Protein AF-A0A537EN62-F1 (afdb_monomer_lite)

Radius of gyration: 11.66 Å; chains: 1; bounding box: 31×25×31 Å

pLDDT: mean 90.35, std 7.63, range [53.09, 96.88]

Sequence (72 aa):
MPKPVLTVELKELHDRASEATQFLKSKVEGKMRTKGTQLQIEGAKTKQVKLLLHKFL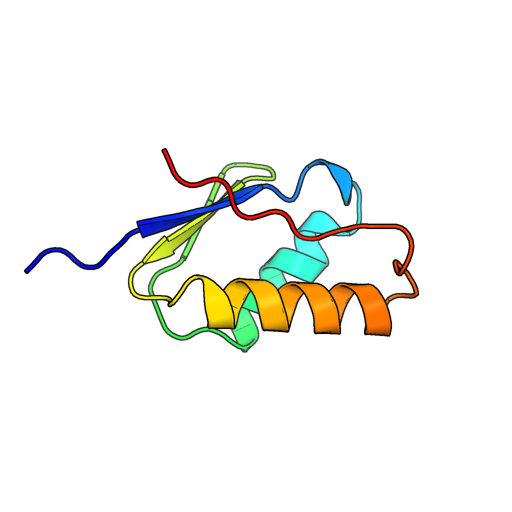HHQGLNHYRVLSQSG

Secondary structure (DSSP, 8-state):
-PPPEEEEE-GGGGGGHHHHHHHHHHH--SEEEEETTEEEEES--HHHHHHHHHHHHHHTT-TT--------

Structure (mmCIF, N/CA/C/O backbone):
data_AF-A0A537EN62-F1
#
_entry.id   AF-A0A537EN62-F1
#
loop_
_atom_site.group_PDB
_atom_site.id
_atom_site.type_symbol
_atom_site.label_atom_id
_atom_site.label_alt_id
_atom_site.label_c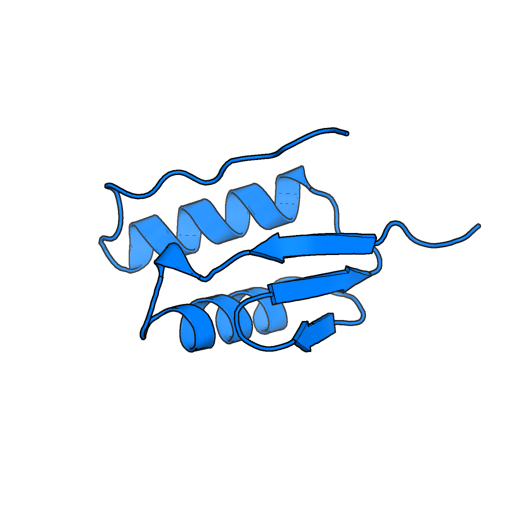omp_id
_atom_site.label_asym_id
_atom_site.label_entity_id
_atom_site.label_seq_id
_atom_site.pdbx_PDB_ins_code
_atom_site.Cartn_x
_atom_site.Cartn_y
_atom_site.Cartn_z
_atom_site.occupancy
_atom_site.B_iso_or_equiv
_atom_site.auth_seq_id
_atom_site.auth_comp_id
_atom_site.auth_asym_id
_atom_site.auth_atom_id
_atom_site.pdbx_PDB_model_num
ATOM 1 N N . MET A 1 1 ? -16.701 6.620 17.338 1.00 61.88 1 MET A N 1
ATOM 2 C CA . MET A 1 1 ? -15.327 7.136 17.140 1.00 61.88 1 MET A CA 1
ATOM 3 C C . MET A 1 1 ? -14.995 7.104 15.654 1.00 61.88 1 MET A C 1
ATOM 5 O O . MET A 1 1 ? -15.333 6.104 15.023 1.00 61.88 1 MET A O 1
ATOM 9 N N . PRO A 1 2 ? -14.407 8.166 15.076 1.00 71.69 2 PRO A N 1
ATOM 10 C CA . PRO A 1 2 ? -13.960 8.144 13.686 1.00 71.69 2 PRO A CA 1
ATOM 11 C C . PRO A 1 2 ? -12.887 7.063 13.501 1.00 71.69 2 PRO A C 1
ATOM 13 O O . PRO A 1 2 ? -12.005 6.904 14.345 1.00 71.69 2 PRO A O 1
ATOM 16 N N . LYS A 1 3 ? -12.991 6.279 12.423 1.00 79.31 3 LYS A N 1
ATOM 17 C CA . LYS A 1 3 ? -11.971 5.280 12.085 1.00 79.31 3 LYS A CA 1
ATOM 18 C C . LYS A 1 3 ? -10.713 6.009 11.593 1.00 79.31 3 LYS A C 1
ATOM 20 O O . LYS A 1 3 ? -10.852 6.974 10.843 1.00 79.31 3 LYS A O 1
ATOM 25 N N . PRO A 1 4 ? -9.505 5.562 11.974 1.00 84.56 4 PRO A N 1
ATOM 26 C CA . PRO A 1 4 ? -8.277 6.159 11.470 1.00 84.56 4 PRO A CA 1
ATOM 27 C C . PRO A 1 4 ? -8.200 5.997 9.949 1.00 84.56 4 PRO A C 1
ATOM 29 O O . PRO A 1 4 ? -8.548 4.938 9.416 1.00 84.56 4 PRO A O 1
ATOM 32 N N . VAL A 1 5 ? -7.745 7.046 9.266 1.00 89.88 5 VAL A N 1
ATOM 33 C CA . VAL A 1 5 ? -7.501 7.038 7.821 1.00 89.88 5 VAL A CA 1
ATOM 34 C C . VAL A 1 5 ? -6.003 6.989 7.597 1.00 89.88 5 VAL A C 1
ATOM 36 O O . VAL A 1 5 ? -5.267 7.849 8.076 1.00 89.88 5 VAL A O 1
ATOM 39 N N . LEU A 1 6 ? -5.553 5.978 6.865 1.00 91.00 6 LEU A N 1
ATOM 40 C CA . LEU A 1 6 ? -4.159 5.811 6.502 1.00 91.00 6 LEU A CA 1
ATOM 41 C C . LEU A 1 6 ? -3.965 6.165 5.036 1.00 91.00 6 LEU A C 1
ATOM 43 O O . LEU A 1 6 ? -4.678 5.656 4.177 1.00 91.00 6 LEU A O 1
ATOM 47 N N . THR A 1 7 ? -2.984 7.013 4.754 1.00 93.38 7 THR A N 1
ATOM 48 C CA . THR A 1 7 ? -2.571 7.334 3.389 1.00 93.38 7 THR A CA 1
ATOM 49 C C . THR A 1 7 ? -1.315 6.547 3.037 1.00 93.38 7 T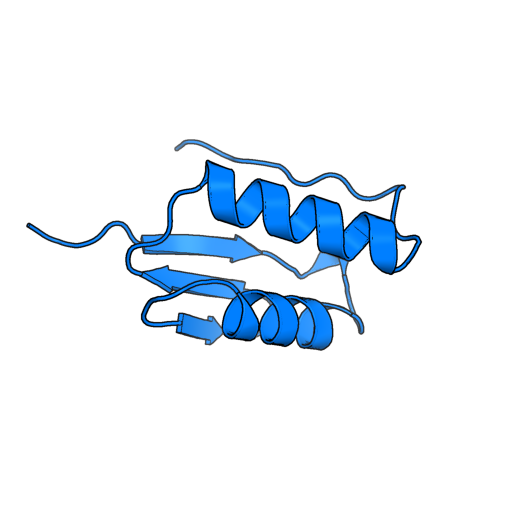HR A C 1
ATOM 51 O O . THR A 1 7 ? -0.329 6.593 3.767 1.00 93.38 7 THR A O 1
ATOM 54 N N . VAL A 1 8 ? -1.347 5.843 1.910 1.00 93.06 8 VAL A N 1
ATOM 55 C CA . VAL A 1 8 ? -0.201 5.158 1.310 1.00 93.06 8 VAL A CA 1
ATOM 56 C C . VAL A 1 8 ? 0.147 5.862 0.006 1.00 93.06 8 VAL A C 1
ATOM 58 O O . VAL A 1 8 ? -0.711 5.978 -0.868 1.00 93.06 8 VAL A O 1
ATOM 61 N N . GLU A 1 9 ? 1.394 6.300 -0.148 1.00 94.75 9 GLU A N 1
ATOM 62 C CA . GLU A 1 9 ? 1.908 6.763 -1.439 1.00 94.75 9 GLU A CA 1
ATOM 63 C C . GLU A 1 9 ? 2.659 5.640 -2.154 1.00 94.75 9 GLU A C 1
ATOM 65 O O . GLU A 1 9 ? 3.577 5.039 -1.599 1.00 94.75 9 GLU A O 1
ATOM 70 N N . LEU A 1 10 ? 2.269 5.374 -3.400 1.00 94.19 10 LEU A N 1
ATOM 71 C CA . LEU A 1 10 ? 2.830 4.324 -4.254 1.00 94.19 10 LEU A CA 1
ATOM 72 C C . LEU A 1 10 ? 3.543 4.895 -5.489 1.00 94.19 10 LEU A C 1
ATOM 74 O O . LEU A 1 10 ? 3.833 4.153 -6.421 1.00 94.19 10 LEU A O 1
ATOM 78 N N . LYS A 1 11 ? 3.810 6.207 -5.523 1.00 92.62 11 LYS A N 1
ATOM 79 C CA . LYS A 1 11 ? 4.353 6.906 -6.705 1.00 92.62 11 LYS A CA 1
ATOM 80 C C . LYS A 1 11 ? 5.674 6.322 -7.212 1.00 92.62 11 LYS A C 1
ATOM 82 O O . LYS A 1 11 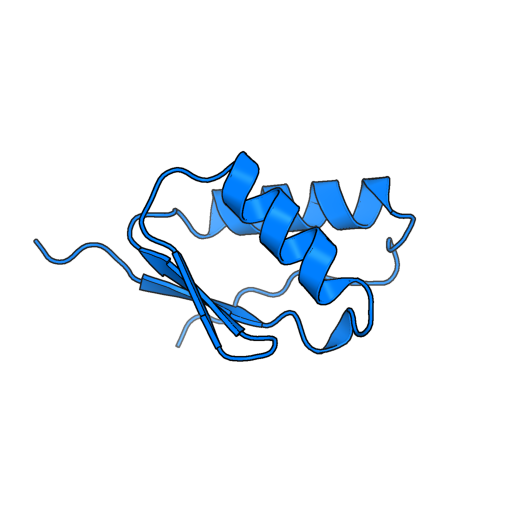? 5.852 6.197 -8.415 1.00 92.62 11 LYS A O 1
ATOM 87 N N . GLU A 1 12 ? 6.530 5.884 -6.292 1.00 93.38 12 GLU A N 1
ATOM 88 C CA . GLU A 1 12 ? 7.847 5.313 -6.596 1.00 93.38 12 GLU A CA 1
ATOM 89 C C . GLU A 1 12 ? 7.762 3.931 -7.267 1.00 93.38 12 GLU A C 1
ATOM 91 O O . GLU A 1 12 ? 8.756 3.437 -7.790 1.00 93.38 12 GLU A O 1
ATOM 96 N N . LEU A 1 13 ? 6.585 3.289 -7.254 1.00 91.62 13 LEU A N 1
ATOM 97 C CA . LEU A 1 13 ? 6.362 1.993 -7.900 1.00 91.62 13 LEU A CA 1
ATOM 98 C C . LEU A 1 13 ? 5.992 2.110 -9.382 1.00 91.62 13 LEU A C 1
ATOM 100 O O . LEU A 1 13 ? 5.908 1.077 -10.044 1.00 91.62 13 LEU A O 1
ATOM 104 N N . HIS A 1 14 ? 5.764 3.325 -9.896 1.00 89.62 14 HIS A N 1
ATOM 105 C CA . HIS A 1 14 ? 5.402 3.585 -11.294 1.00 89.62 14 HIS A CA 1
ATOM 106 C C . HIS A 1 14 ? 4.323 2.605 -11.803 1.00 89.62 14 HIS A C 1
ATOM 108 O O . HIS A 1 14 ? 3.224 2.552 -11.243 1.00 89.62 14 HIS A O 1
ATOM 114 N N . ASP A 1 15 ? 4.644 1.780 -12.802 1.00 88.81 15 ASP A N 1
ATOM 115 C CA . ASP A 1 15 ? 3.731 0.816 -13.432 1.00 88.81 15 ASP A CA 1
ATOM 116 C C . ASP A 1 15 ? 3.180 -0.235 -12.449 1.00 88.81 15 ASP A C 1
ATOM 118 O O . ASP A 1 15 ? 2.080 -0.761 -12.624 1.00 88.81 15 ASP A O 1
ATOM 122 N N . ARG A 1 16 ? 3.896 -0.498 -11.347 1.00 91.25 16 ARG A N 1
ATOM 123 C CA . ARG A 1 16 ? 3.506 -1.465 -10.308 1.00 91.25 16 ARG A CA 1
ATOM 124 C C . ARG A 1 16 ? 2.571 -0.878 -9.249 1.00 91.25 16 ARG A C 1
ATOM 126 O O . ARG A 1 16 ? 2.076 -1.619 -8.397 1.00 91.25 16 ARG A O 1
ATOM 133 N N . ALA A 1 17 ? 2.277 0.426 -9.283 1.00 92.38 17 ALA A N 1
ATOM 134 C CA . ALA A 1 17 ? 1.383 1.067 -8.314 1.00 92.38 17 ALA A CA 1
ATOM 135 C C . ALA A 1 17 ? -0.047 0.490 -8.359 1.00 92.38 17 ALA A C 1
ATOM 137 O O . ALA A 1 17 ? -0.695 0.336 -7.317 1.00 92.38 17 ALA A O 1
ATOM 138 N N . SER A 1 18 ? -0.528 0.126 -9.553 1.00 92.38 18 SER A N 1
ATOM 139 C CA . SER A 1 18 ? -1.845 -0.500 -9.736 1.00 92.38 18 SER A CA 1
ATOM 140 C C . SER A 1 18 ? -1.897 -1.895 -9.102 1.00 92.38 18 SER A C 1
ATOM 142 O O . SER A 1 18 ? -2.806 -2.193 -8.325 1.00 92.38 18 SER A O 1
ATOM 144 N N . GLU A 1 19 ? -0.873 -2.717 -9.339 1.00 94.62 19 GLU A N 1
ATOM 145 C CA . GLU A 1 19 ? -0.746 -4.060 -8.761 1.00 94.62 19 GLU A CA 1
ATOM 146 C C . GLU A 1 19 ? -0.659 -4.013 -7.230 1.00 94.62 19 GLU A C 1
ATOM 148 O O . GLU A 1 19 ? -1.371 -4.746 -6.543 1.00 94.62 19 GLU A O 1
ATOM 153 N N . ALA A 1 20 ? 0.147 -3.100 -6.678 1.00 94.81 20 ALA A N 1
ATOM 154 C CA . ALA A 1 20 ? 0.244 -2.891 -5.234 1.00 94.81 20 ALA A CA 1
ATOM 155 C C . ALA A 1 20 ? -1.109 -2.473 -4.629 1.00 94.81 20 ALA A C 1
ATOM 157 O O . ALA A 1 20 ? -1.503 -2.960 -3.566 1.00 94.81 20 ALA A O 1
ATOM 158 N N . THR A 1 21 ? -1.857 -1.613 -5.328 1.00 94.25 21 THR A N 1
ATOM 159 C CA . THR A 1 21 ? -3.207 -1.195 -4.925 1.00 94.25 21 THR A CA 1
ATOM 160 C C . THR A 1 21 ? -4.177 -2.374 -4.913 1.00 94.25 21 THR A C 1
ATOM 162 O O . THR A 1 21 ? -4.916 -2.553 -3.943 1.00 94.25 21 THR A O 1
ATOM 165 N N . GLN A 1 22 ? -4.192 -3.190 -5.970 1.00 94.12 22 GLN A N 1
ATOM 166 C CA . GLN A 1 22 ? -5.043 -4.379 -6.050 1.00 94.12 22 GLN A CA 1
ATOM 167 C C . GLN A 1 22 ? -4.682 -5.403 -4.971 1.00 94.12 22 GLN A C 1
ATOM 169 O O . GLN A 1 22 ? -5.568 -5.935 -4.299 1.00 94.12 22 GLN A O 1
ATOM 174 N N . PHE A 1 23 ? -3.388 -5.618 -4.738 1.00 95.31 23 PHE A N 1
ATOM 175 C CA . PHE A 1 23 ? -2.906 -6.491 -3.679 1.00 95.31 23 PHE A CA 1
ATOM 176 C C . PHE A 1 23 ? -3.407 -6.036 -2.305 1.00 95.31 23 PHE A C 1
ATOM 178 O O . PHE A 1 23 ? -3.984 -6.838 -1.569 1.00 95.31 23 PHE A O 1
ATOM 185 N N . LEU A 1 24 ? -3.275 -4.747 -1.974 1.00 94.19 24 LEU A N 1
ATOM 186 C CA . LEU A 1 24 ? -3.778 -4.206 -0.710 1.00 94.19 24 LEU A CA 1
ATOM 187 C C . LEU A 1 24 ? -5.300 -4.340 -0.590 1.00 94.19 24 LEU A C 1
ATOM 189 O O . LEU A 1 24 ? -5.770 -4.807 0.448 1.00 94.19 24 LEU A O 1
ATOM 193 N N . LYS A 1 25 ? -6.059 -4.032 -1.652 1.00 92.69 25 LYS A N 1
ATOM 194 C CA . LYS A 1 25 ? -7.523 -4.225 -1.701 1.00 92.69 25 LYS A CA 1
ATOM 195 C C . LYS A 1 25 ? -7.938 -5.672 -1.431 1.00 92.69 25 LYS A C 1
ATOM 197 O O . LYS A 1 25 ? -8.961 -5.893 -0.799 1.00 92.69 25 LYS A O 1
ATOM 202 N N . SER A 1 26 ? -7.139 -6.648 -1.865 1.00 94.19 26 SER A N 1
ATOM 203 C CA . SER A 1 26 ? -7.420 -8.073 -1.640 1.00 94.19 26 SER A CA 1
ATOM 204 C C . SER A 1 26 ? -7.093 -8.574 -0.225 1.00 94.19 26 SER A C 1
ATOM 206 O O . SER A 1 26 ? -7.504 -9.675 0.139 1.00 94.19 26 SER A O 1
ATOM 208 N N . LYS A 1 27 ? -6.311 -7.820 0.566 1.00 93.06 27 LYS A N 1
ATOM 209 C CA . LYS A 1 27 ? -5.766 -8.274 1.863 1.00 93.06 27 LYS A CA 1
ATOM 210 C C . LYS A 1 27 ? -6.192 -7.447 3.066 1.00 93.06 27 LYS A C 1
ATOM 212 O O . LYS A 1 27 ? -6.045 -7.918 4.192 1.00 93.06 27 LYS A O 1
ATOM 217 N N . VAL A 1 28 ? -6.639 -6.215 2.857 1.00 90.25 28 VAL A N 1
ATOM 218 C CA . VAL A 1 28 ? -7.013 -5.309 3.940 1.00 90.25 28 VAL A CA 1
ATOM 219 C C . VAL A 1 28 ? -8.512 -5.075 3.896 1.00 90.25 28 VAL A C 1
ATOM 221 O O . VAL A 1 28 ? -9.050 -4.571 2.915 1.00 90.25 28 VAL A O 1
ATOM 224 N N . GLU A 1 29 ? -9.174 -5.420 4.991 1.00 83.81 29 GLU A N 1
ATOM 225 C CA . GLU A 1 29 ? -10.577 -5.094 5.204 1.00 83.81 29 GLU A CA 1
ATOM 226 C C . GLU A 1 29 ? -10.724 -3.597 5.495 1.00 83.81 29 GLU A C 1
ATOM 228 O O . GLU A 1 29 ? -9.964 -3.022 6.277 1.00 83.81 29 GLU A O 1
ATOM 233 N N . GLY A 1 30 ? -11.708 -2.953 4.871 1.00 81.19 30 GLY A N 1
ATOM 234 C CA . GLY A 1 30 ? -11.976 -1.532 5.068 1.00 81.19 30 GLY A CA 1
ATOM 235 C C . GLY A 1 30 ? -12.423 -0.831 3.794 1.00 81.19 30 GLY A C 1
ATOM 236 O O . GLY A 1 30 ? -12.425 -1.402 2.703 1.00 81.19 30 GLY A O 1
ATOM 237 N N . LYS A 1 31 ? -12.811 0.440 3.931 1.00 88.06 31 LYS A N 1
ATOM 238 C CA . LYS A 1 31 ? -13.087 1.289 2.771 1.00 88.06 31 LYS A CA 1
ATOM 239 C C . LYS A 1 31 ? -11.768 1.821 2.234 1.00 88.06 31 LYS A C 1
ATOM 241 O O . LYS A 1 31 ? -10.966 2.369 2.988 1.00 88.06 31 LYS A O 1
ATOM 246 N N . MET A 1 32 ? -11.568 1.676 0.928 1.00 92.38 32 MET A N 1
ATOM 247 C CA . MET A 1 32 ? -10.401 2.213 0.240 1.00 92.38 32 MET A CA 1
ATOM 248 C C . MET A 1 32 ? -10.801 3.187 -0.852 1.00 92.38 32 MET A C 1
ATOM 250 O O . MET A 1 32 ? -11.740 2.937 -1.608 1.00 92.38 32 MET A O 1
ATOM 254 N N . ARG A 1 33 ? -10.045 4.277 -0.966 1.00 92.31 33 ARG A N 1
ATOM 255 C CA . ARG A 1 33 ? -10.177 5.258 -2.044 1.00 92.31 33 ARG A CA 1
ATOM 256 C C . ARG A 1 33 ? -8.825 5.470 -2.699 1.00 92.31 33 ARG A C 1
ATOM 258 O O . ARG A 1 33 ? -7.836 5.728 -2.022 1.00 92.31 33 ARG A O 1
ATOM 265 N N . THR A 1 34 ? -8.798 5.366 -4.019 1.00 91.25 34 THR A N 1
ATOM 266 C CA . THR A 1 34 ? -7.595 5.605 -4.823 1.00 91.25 34 THR A CA 1
ATOM 267 C C . THR A 1 34 ? -7.665 7.014 -5.403 1.00 91.25 34 THR A C 1
ATOM 269 O O . THR A 1 34 ? -8.693 7.384 -5.966 1.00 91.25 34 THR A O 1
ATOM 272 N N . LYS A 1 35 ? -6.584 7.786 -5.290 1.00 89.00 35 LYS A N 1
ATOM 273 C CA . LYS A 1 35 ? -6.411 9.102 -5.914 1.00 89.00 35 LYS A CA 1
ATOM 274 C C . LYS A 1 35 ? -5.047 9.126 -6.607 1.00 89.00 35 LYS A C 1
ATOM 276 O O . LYS A 1 35 ? -4.034 9.427 -5.983 1.00 89.00 35 LYS A O 1
ATOM 281 N N . GLY A 1 36 ? -5.013 8.753 -7.886 1.00 87.56 36 GLY A N 1
ATOM 282 C CA . GLY A 1 36 ? -3.754 8.551 -8.609 1.00 87.56 36 GLY A CA 1
ATOM 283 C C . GLY A 1 36 ? -2.909 7.458 -7.949 1.00 87.56 36 GLY A C 1
ATOM 284 O O . GLY A 1 36 ? -3.386 6.342 -7.754 1.00 87.56 36 GLY A O 1
ATOM 285 N N . THR A 1 37 ? -1.680 7.795 -7.563 1.00 88.81 37 THR A N 1
ATOM 286 C CA . THR A 1 37 ? -0.742 6.900 -6.861 1.00 88.81 37 THR A CA 1
ATOM 287 C C . THR A 1 37 ? -0.915 6.899 -5.338 1.00 88.81 37 THR A C 1
ATOM 289 O O . THR A 1 37 ? -0.167 6.224 -4.632 1.00 88.81 37 THR A O 1
ATOM 292 N N . GLN A 1 38 ? -1.898 7.637 -4.815 1.00 93.00 38 GLN A N 1
ATOM 293 C CA . GLN A 1 38 ? -2.231 7.677 -3.396 1.00 93.00 38 GLN A CA 1
ATOM 294 C C . GLN A 1 38 ? -3.410 6.743 -3.095 1.00 93.00 38 GLN A C 1
ATOM 296 O O . GLN A 1 38 ? -4.457 6.803 -3.745 1.00 93.00 38 GLN A O 1
ATOM 301 N N . LEU A 1 39 ? -3.272 5.911 -2.067 1.00 93.56 39 LEU A N 1
ATOM 302 C CA . LEU A 1 39 ? -4.321 5.029 -1.567 1.00 93.56 39 LEU A CA 1
ATOM 303 C C . LEU A 1 39 ? -4.684 5.421 -0.134 1.00 93.56 39 LEU A C 1
ATOM 305 O O . LEU A 1 39 ? -3.847 5.378 0.763 1.00 93.56 39 LEU A O 1
ATOM 309 N N . GLN A 1 40 ? -5.942 5.785 0.085 1.00 94.06 40 GLN A N 1
ATOM 310 C CA . GLN A 1 40 ? -6.498 6.033 1.412 1.00 94.06 40 GLN A CA 1
ATOM 311 C C . GLN A 1 40 ? -7.223 4.785 1.903 1.00 94.06 40 GLN A C 1
ATOM 313 O O . GLN A 1 40 ? -8.040 4.221 1.174 1.00 94.06 40 GLN A O 1
ATOM 318 N N . ILE A 1 41 ? -6.933 4.366 3.132 1.00 92.75 41 ILE A N 1
ATOM 319 C CA . ILE A 1 41 ? -7.464 3.153 3.750 1.00 92.75 41 ILE A CA 1
ATOM 320 C C . ILE A 1 41 ? -8.081 3.516 5.100 1.00 92.75 41 ILE A C 1
ATOM 322 O O . ILE A 1 41 ? -7.384 3.944 6.020 1.00 92.75 41 ILE A O 1
ATOM 326 N N . GLU A 1 42 ? -9.389 3.331 5.232 1.00 92.19 42 GLU A N 1
ATOM 327 C CA . GLU A 1 42 ? -10.114 3.567 6.479 1.00 92.19 42 GLU A CA 1
ATOM 328 C C . GLU A 1 42 ? -10.129 2.309 7.354 1.00 92.19 42 GLU A C 1
ATOM 330 O O . GLU A 1 42 ? -10.567 1.241 6.922 1.00 92.19 42 GLU A O 1
ATOM 335 N N . GLY A 1 43 ? -9.724 2.444 8.618 1.00 87.12 43 GLY A N 1
ATOM 336 C CA . GLY A 1 43 ? -9.820 1.380 9.623 1.00 87.12 43 GLY A CA 1
ATOM 337 C C . GLY A 1 43 ? -8.678 0.361 9.610 1.00 87.12 43 GLY A C 1
ATOM 338 O O . GLY A 1 43 ? -8.717 -0.588 10.391 1.00 87.12 43 GLY A O 1
ATOM 339 N N . ALA A 1 44 ? -7.651 0.560 8.783 1.00 88.81 44 ALA A N 1
ATOM 340 C CA . ALA A 1 44 ? -6.479 -0.308 8.746 1.00 88.81 44 ALA A CA 1
ATOM 341 C C . ALA A 1 44 ? -5.383 0.140 9.722 1.00 88.81 44 ALA A C 1
ATOM 343 O O . ALA A 1 44 ? -5.146 1.329 9.936 1.00 88.81 44 ALA A O 1
ATOM 344 N N . LYS A 1 45 ? -4.659 -0.833 10.287 1.00 89.62 45 LYS A N 1
ATOM 345 C CA . LYS A 1 45 ? -3.500 -0.573 11.152 1.00 89.62 45 LYS A CA 1
ATOM 346 C C . LYS A 1 45 ? -2.247 -0.329 10.307 1.00 89.62 45 LYS A C 1
ATOM 348 O O . LYS A 1 45 ? -1.902 -1.163 9.470 1.00 89.62 45 LYS A O 1
ATOM 353 N N . THR A 1 46 ? -1.483 0.721 10.613 1.00 91.19 46 THR A N 1
ATOM 354 C CA . THR A 1 46 ? -0.219 1.056 9.921 1.00 91.19 46 THR A CA 1
ATOM 355 C C . THR A 1 46 ? 0.744 -0.120 9.823 1.00 91.19 46 THR A C 1
ATOM 357 O O . THR A 1 46 ? 1.271 -0.407 8.751 1.00 91.19 46 THR A O 1
ATOM 360 N N . LYS A 1 47 ? 0.929 -0.863 10.921 1.00 92.00 47 LYS A N 1
ATOM 361 C CA . LYS A 1 47 ? 1.820 -2.033 10.962 1.00 92.00 47 LYS A CA 1
ATOM 362 C C . LYS A 1 47 ? 1.396 -3.132 9.979 1.00 92.00 47 LYS A C 1
ATOM 364 O O . LYS A 1 47 ? 2.256 -3.754 9.362 1.00 92.00 47 LYS A O 1
ATOM 369 N N . GLN A 1 48 ? 0.090 -3.353 9.815 1.00 92.69 48 GLN A N 1
ATOM 370 C CA . GLN A 1 48 ? -0.447 -4.360 8.897 1.00 92.69 48 GLN A CA 1
ATOM 371 C C . GLN A 1 48 ? -0.213 -3.954 7.441 1.00 92.69 48 GLN A C 1
ATOM 373 O O . GLN A 1 48 ? 0.315 -4.749 6.667 1.00 92.69 48 GLN A O 1
ATOM 378 N N . VAL A 1 49 ? -0.547 -2.710 7.084 1.00 93.75 49 VAL A N 1
ATOM 379 C CA . VAL A 1 49 ? -0.343 -2.188 5.723 1.00 93.75 49 VAL A CA 1
ATOM 380 C C . VAL A 1 49 ? 1.143 -2.208 5.355 1.00 93.75 49 VAL A C 1
ATOM 382 O O . VAL A 1 49 ? 1.505 -2.686 4.283 1.00 93.75 49 VAL A O 1
ATOM 385 N N . LYS A 1 50 ? 2.021 -1.793 6.278 1.00 94.94 50 LYS A N 1
ATOM 386 C CA . LYS A 1 50 ? 3.478 -1.828 6.091 1.00 94.94 50 LYS A CA 1
ATOM 387 C C . LYS A 1 50 ? 4.001 -3.242 5.827 1.00 94.94 50 LYS A C 1
ATOM 389 O O . LYS A 1 50 ? 4.783 -3.441 4.902 1.00 94.94 50 LYS A O 1
ATOM 394 N N . LEU A 1 51 ? 3.553 -4.231 6.606 1.00 95.81 51 LEU A N 1
ATOM 395 C CA . LEU A 1 51 ? 3.939 -5.631 6.410 1.00 95.81 51 LEU A CA 1
ATOM 396 C C . LEU A 1 51 ? 3.487 -6.164 5.045 1.00 95.81 51 LEU A C 1
ATOM 398 O O . LEU A 1 51 ? 4.251 -6.852 4.372 1.00 95.81 51 LEU A O 1
ATOM 402 N N . LEU A 1 52 ? 2.256 -5.858 4.636 1.00 96.19 52 LEU A N 1
ATOM 403 C CA . LEU A 1 52 ? 1.727 -6.280 3.341 1.00 96.19 52 LEU A CA 1
ATOM 404 C C . LEU A 1 52 ? 2.529 -5.676 2.188 1.00 96.19 52 LEU A C 1
ATOM 406 O O . LEU A 1 52 ? 2.911 -6.405 1.279 1.00 96.19 52 LEU A O 1
ATOM 410 N N . LEU A 1 53 ? 2.862 -4.388 2.261 1.00 95.94 53 LEU A N 1
ATOM 411 C CA . LEU A 1 53 ? 3.716 -3.746 1.264 1.00 95.94 53 LEU A CA 1
ATOM 412 C C . LEU A 1 53 ? 5.101 -4.395 1.194 1.00 95.94 53 LEU A C 1
ATOM 414 O O . LEU A 1 53 ? 5.557 -4.705 0.101 1.00 95.94 53 LEU A O 1
ATOM 418 N N . HIS A 1 54 ? 5.740 -4.700 2.327 1.00 96.88 54 HIS A N 1
ATOM 419 C CA . HIS A 1 54 ? 7.008 -5.439 2.315 1.00 96.88 54 HIS A CA 1
ATOM 420 C C . HIS A 1 54 ? 6.887 -6.807 1.631 1.00 96.88 54 HIS A C 1
ATOM 422 O O . HIS A 1 54 ? 7.745 -7.165 0.827 1.00 96.88 54 HIS A O 1
ATOM 428 N N . LYS A 1 55 ? 5.814 -7.558 1.911 1.00 96.88 55 LYS A N 1
ATOM 429 C CA . LYS A 1 55 ? 5.559 -8.851 1.259 1.00 96.88 55 LYS A CA 1
ATOM 430 C C . LYS A 1 55 ? 5.365 -8.704 -0.249 1.00 96.88 55 LYS A C 1
ATOM 432 O O . LYS A 1 55 ? 5.915 -9.503 -0.999 1.00 96.88 55 LYS A O 1
ATOM 437 N N . PHE A 1 56 ? 4.612 -7.692 -0.681 1.00 96.31 56 PHE A N 1
ATOM 438 C CA . PHE A 1 56 ? 4.414 -7.390 -2.097 1.00 96.31 56 PHE A CA 1
ATOM 439 C C . PHE A 1 56 ? 5.743 -7.078 -2.790 1.00 96.31 56 PHE A C 1
ATOM 441 O 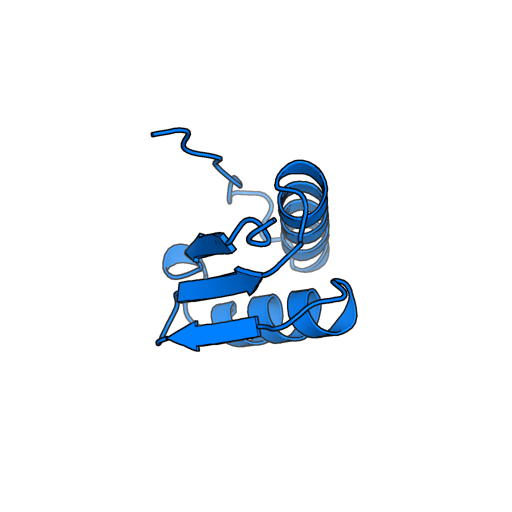O . PHE A 1 56 ? 6.064 -7.705 -3.794 1.00 96.31 56 PHE A O 1
ATOM 448 N N . LEU A 1 57 ? 6.543 -6.170 -2.221 1.00 96.38 57 LEU A N 1
ATOM 449 C CA . LEU A 1 57 ? 7.834 -5.782 -2.793 1.00 96.38 57 LEU A CA 1
ATOM 450 C C . LEU A 1 57 ? 8.775 -6.980 -2.919 1.00 96.38 57 LEU A C 1
ATOM 452 O O . LEU A 1 57 ? 9.362 -7.185 -3.977 1.00 96.38 57 LEU A O 1
ATOM 456 N N . HIS A 1 58 ? 8.864 -7.807 -1.876 1.00 96.50 58 HIS A N 1
ATOM 457 C CA . HIS A 1 58 ? 9.691 -9.009 -1.905 1.00 96.50 58 HIS A CA 1
ATOM 458 C C . HIS A 1 58 ? 9.228 -10.002 -2.977 1.00 96.50 58 HIS A C 1
ATOM 460 O O . HIS A 1 58 ? 10.046 -10.546 -3.714 1.00 96.50 58 HIS A O 1
ATOM 466 N N . HIS A 1 59 ? 7.916 -10.213 -3.101 1.00 95.56 59 HIS A N 1
ATOM 467 C CA . HIS A 1 59 ? 7.353 -11.113 -4.104 1.00 95.56 59 HIS A CA 1
ATOM 468 C C . HIS A 1 59 ? 7.599 -10.634 -5.544 1.00 95.56 59 HIS A C 1
ATOM 470 O O . HIS A 1 59 ? 7.818 -11.456 -6.425 1.00 95.56 59 HIS A O 1
ATOM 476 N N . GLN A 1 60 ? 7.619 -9.319 -5.772 1.00 94.12 60 GLN A N 1
ATOM 477 C CA . GLN A 1 60 ? 7.887 -8.712 -7.080 1.00 94.12 60 GLN A CA 1
ATOM 478 C C . GLN A 1 60 ? 9.388 -8.524 -7.382 1.00 94.12 60 GLN A C 1
ATOM 480 O O . GLN A 1 60 ? 9.739 -7.937 -8.402 1.00 94.12 60 GLN A O 1
ATOM 485 N N . GLY A 1 61 ? 10.295 -8.960 -6.496 1.00 95.00 61 GLY A N 1
ATOM 486 C CA . GLY A 1 61 ? 11.741 -8.734 -6.648 1.00 95.00 61 GLY A CA 1
ATOM 487 C C . GLY A 1 61 ? 12.185 -7.279 -6.417 1.00 95.00 61 GLY A C 1
ATOM 488 O O . GLY A 1 61 ? 13.330 -6.919 -6.681 1.00 95.00 61 GLY A O 1
ATOM 489 N N . LEU A 1 62 ? 11.310 -6.434 -5.872 1.00 94.88 62 LEU A N 1
ATOM 490 C CA . LEU A 1 62 ? 11.503 -4.999 -5.639 1.00 94.88 62 LEU A CA 1
ATOM 491 C C . LEU A 1 62 ? 12.192 -4.712 -4.290 1.00 94.88 62 LEU A C 1
ATOM 493 O O . LEU A 1 62 ? 11.860 -3.757 -3.590 1.00 94.88 62 LEU A O 1
ATOM 497 N N . ASN A 1 63 ? 13.169 -5.539 -3.910 1.00 90.81 63 ASN A N 1
ATOM 498 C CA . ASN A 1 63 ? 13.818 -5.509 -2.588 1.00 90.81 63 ASN A CA 1
ATOM 499 C C . ASN A 1 63 ? 14.633 -4.234 -2.305 1.00 90.81 63 ASN A C 1
ATOM 501 O O . ASN A 1 63 ? 14.979 -3.962 -1.158 1.00 90.81 63 ASN A O 1
ATOM 505 N N . HIS A 1 64 ? 14.946 -3.457 -3.342 1.00 92.19 64 HIS A N 1
ATOM 506 C CA . HIS A 1 64 ? 15.642 -2.179 -3.219 1.00 92.19 64 HIS A CA 1
ATOM 507 C C . HIS A 1 64 ? 14.726 -1.050 -2.714 1.00 92.19 64 HIS A C 1
ATOM 509 O O . HIS A 1 64 ? 15.222 -0.044 -2.207 1.00 92.19 64 HIS A O 1
ATOM 515 N N . TYR A 1 65 ? 13.401 -1.222 -2.784 1.00 93.62 65 TYR A N 1
ATOM 516 C CA . TYR A 1 65 ? 12.448 -0.280 -2.207 1.00 93.62 65 TYR A CA 1
ATOM 517 C C . TYR A 1 65 ? 12.278 -0.491 -0.701 1.00 93.62 65 TYR A C 1
ATOM 519 O O . TYR A 1 65 ? 12.287 -1.610 -0.183 1.00 93.62 65 TYR A O 1
ATOM 527 N N . ARG A 1 66 ? 12.048 0.610 0.019 1.00 92.06 66 ARG A N 1
ATOM 528 C CA . ARG A 1 66 ? 11.747 0.607 1.455 1.00 92.06 66 ARG A CA 1
ATOM 529 C C . ARG A 1 66 ? 10.357 1.170 1.706 1.00 92.06 66 ARG A C 1
ATOM 531 O O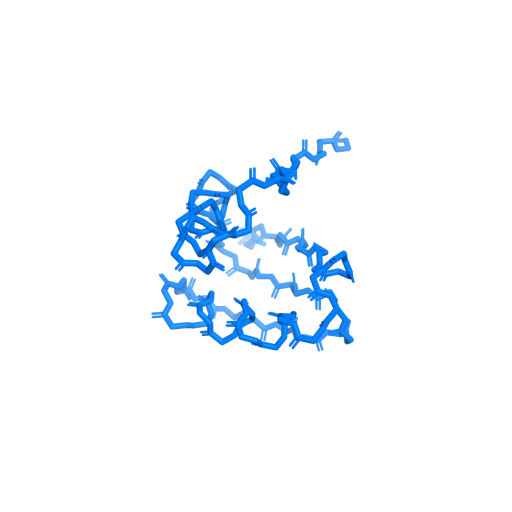 . ARG A 1 66 ? 9.974 2.176 1.121 1.00 92.06 66 ARG A O 1
ATOM 538 N N . VAL A 1 67 ? 9.627 0.561 2.640 1.00 93.69 67 VAL A N 1
ATOM 539 C CA . VAL A 1 67 ? 8.339 1.087 3.107 1.00 93.69 67 VAL A CA 1
ATOM 540 C C . VAL A 1 67 ? 8.585 1.982 4.317 1.00 93.69 67 VAL A C 1
ATOM 542 O O . VAL A 1 67 ? 8.963 1.509 5.394 1.00 93.69 67 VAL A O 1
ATOM 545 N N . LEU A 1 68 ? 8.372 3.283 4.148 1.00 90.50 68 LEU A N 1
ATOM 546 C CA . LEU A 1 68 ? 8.544 4.274 5.205 1.00 90.50 68 LEU A CA 1
ATOM 547 C C . LEU A 1 68 ? 7.193 4.617 5.836 1.00 90.50 68 LEU A C 1
ATOM 549 O O . LEU A 1 68 ? 6.166 4.664 5.168 1.00 90.50 68 LEU A O 1
ATOM 553 N N . SER A 1 69 ? 7.199 4.832 7.147 1.00 86.81 69 SER A N 1
ATOM 554 C CA . SER A 1 69 ? 6.050 5.338 7.895 1.00 86.81 69 SER A CA 1
ATOM 555 C C . SER A 1 69 ? 6.431 6.704 8.438 1.00 86.81 69 SER A C 1
ATOM 557 O O . SER A 1 69 ? 7.356 6.779 9.245 1.00 86.81 69 SER A O 1
ATOM 559 N N . GLN A 1 70 ? 5.750 7.755 7.991 1.00 81.00 70 GLN A N 1
ATOM 560 C CA . GLN A 1 70 ? 5.869 9.083 8.582 1.00 81.00 70 GLN A CA 1
ATOM 561 C C . GLN A 1 70 ? 4.762 9.261 9.616 1.00 81.00 70 GLN A C 1
ATOM 563 O O . GLN A 1 70 ? 3.587 9.035 9.323 1.00 81.00 70 GLN A O 1
ATOM 568 N N . SER A 1 71 ? 5.163 9.627 10.826 1.00 67.38 71 SER A N 1
ATOM 569 C CA . SER A 1 71 ? 4.263 10.147 11.847 1.00 67.38 71 SER A CA 1
ATOM 570 C C . SER A 1 71 ? 4.357 11.667 11.760 1.00 67.38 71 SER A C 1
ATOM 572 O O . SER A 1 71 ? 5.467 12.192 11.851 1.00 67.38 71 SER A O 1
ATOM 574 N N . GLY A 1 72 ? 3.233 12.333 11.500 1.00 53.09 72 GLY A N 1
ATOM 575 C CA . GLY A 1 72 ? 3.102 13.780 11.685 1.00 53.09 72 GLY A CA 1
ATOM 576 C C . GLY A 1 72 ? 2.843 14.107 13.144 1.00 53.09 72 GLY A C 1
ATOM 577 O O . GLY A 1 72 ? 2.191 13.264 13.806 1.00 53.09 72 GLY A O 1
#

Foldseek 3Di:
DFFDKDKDAQVVVPVCLVVLVVQCVVPDDADWDDDPRIIIGTNDDPVVNQVSSCVVCVVVVVNVDHDDDDDD